Protein AF-A0A963N962-F1 (afdb_monomer_lite)

Foldseek 3Di:
DVVVVVPPVVVLVVLVVVLVVLLVVLVVQLVVLVVVLVVQVPPADPVGNPDTPSVVSVVRNVVSVVVNVVSVVCSVPVDPVVVVVVD

Secondary structure (DSSP, 8-state):
-GGGTHHHHHHHHHHHHHHHHHHHHHHHHHHHHHHHHHHHTT-EETTEEEEETHHHHHHHHHHHHHHHHHHHHHHHS---HHHHTT-

Radius of gyration: 20.24 Å; chains: 1; bounding box: 42×31×61 Å

Structure (mmCIF, N/CA/C/O backbone):
data_AF-A0A963N962-F1
#
_entry.id   AF-A0A963N962-F1
#
loop_
_atom_site.group_PDB
_atom_site.id
_atom_site.type_symbol
_atom_site.label_atom_id
_atom_site.label_alt_id
_atom_site.label_comp_id
_atom_site.label_asym_id
_atom_site.label_entity_id
_atom_site.label_seq_id
_atom_site.pdbx_PDB_ins_code
_atom_site.Cartn_x
_atom_site.Cartn_y
_atom_site.Cartn_z
_atom_site.occupancy
_atom_site.B_iso_or_equiv
_atom_site.auth_seq_id
_atom_site.auth_comp_id
_atom_site.auth_asym_id
_atom_site.auth_atom_id
_atom_site.pdbx_PDB_model_num
ATOM 1 N N . LEU A 1 1 ? -17.880 0.675 37.588 1.00 52.34 1 LEU A N 1
ATOM 2 C CA . LEU A 1 1 ? -18.535 0.284 36.313 1.00 52.34 1 LEU A CA 1
ATOM 3 C C . LEU A 1 1 ? -18.137 1.162 35.111 1.00 52.34 1 LEU A C 1
ATOM 5 O O . LEU A 1 1 ? -17.929 0.598 34.048 1.00 52.34 1 LEU A O 1
ATOM 9 N N . MET A 1 2 ? -17.920 2.479 35.255 1.00 48.91 2 MET A N 1
ATOM 10 C CA . MET A 1 2 ? -17.523 3.378 34.143 1.00 48.91 2 MET A CA 1
ATOM 11 C C . MET A 1 2 ? -16.126 3.112 33.533 1.00 48.91 2 MET A C 1
ATOM 13 O O . MET A 1 2 ? -15.938 3.280 32.334 1.00 48.91 2 MET A O 1
ATOM 17 N N . PHE A 1 3 ? -15.160 2.590 34.298 1.00 46.66 3 PHE A N 1
ATOM 18 C CA . PHE A 1 3 ? -13.825 2.247 33.772 1.00 46.66 3 PHE A CA 1
ATOM 19 C C . PHE A 1 3 ? -13.765 0.941 32.956 1.00 46.66 3 PHE A C 1
ATOM 21 O O . PHE A 1 3 ? -12.778 0.692 32.268 1.00 46.66 3 PHE A O 1
ATOM 28 N N . ARG A 1 4 ? -14.817 0.107 32.988 1.00 52.69 4 ARG A N 1
ATOM 29 C CA . ARG A 1 4 ? -14.866 -1.166 32.240 1.00 52.69 4 ARG A CA 1
ATOM 30 C C . ARG A 1 4 ? -15.313 -1.003 30.784 1.00 52.69 4 ARG A C 1
ATOM 32 O O . ARG A 1 4 ? -15.041 -1.885 29.981 1.00 52.69 4 ARG A O 1
ATOM 39 N N . LEU A 1 5 ? -15.923 0.131 30.437 1.00 52.03 5 LEU A N 1
ATOM 40 C CA . LEU A 1 5 ? -16.299 0.480 29.059 1.00 52.03 5 LEU A CA 1
ATOM 41 C C . LEU A 1 5 ? -15.225 1.325 28.344 1.00 52.03 5 LEU A C 1
ATOM 43 O O . LEU A 1 5 ? -15.204 1.393 27.120 1.00 52.03 5 LEU A O 1
ATOM 47 N N . SER A 1 6 ? -14.273 1.896 29.091 1.00 47.94 6 SER A N 1
ATOM 48 C CA . SER A 1 6 ? -13.189 2.740 28.557 1.00 47.94 6 SER A CA 1
ATOM 49 C C . SER A 1 6 ? -12.082 1.953 27.821 1.00 47.94 6 SER A C 1
ATOM 51 O O . SER A 1 6 ? -11.324 2.511 27.032 1.00 47.94 6 SER A O 1
ATOM 53 N N . LYS A 1 7 ? -12.008 0.622 27.987 1.00 54.66 7 LYS A N 1
ATOM 54 C CA . LYS A 1 7 ? -10.943 -0.220 27.397 1.00 54.66 7 LYS A CA 1
ATOM 55 C C . LYS A 1 7 ? -11.242 -0.820 26.012 1.00 54.66 7 LYS A C 1
ATOM 57 O O . LYS A 1 7 ? -10.383 -1.507 25.467 1.00 54.66 7 LYS A O 1
ATOM 62 N N . GLY A 1 8 ? -12.418 -0.564 25.433 1.00 58.53 8 GLY A N 1
ATOM 63 C CA . GLY A 1 8 ? -12.803 -1.086 24.112 1.00 58.53 8 GLY A CA 1
ATOM 64 C C . GLY A 1 8 ? -12.695 -0.050 22.992 1.00 58.53 8 GLY A C 1
ATOM 65 O O . GLY A 1 8 ? -11.969 -0.249 22.018 1.00 58.53 8 GLY A O 1
ATOM 66 N N . SER A 1 9 ? -13.382 1.086 23.150 1.00 65.81 9 SER A N 1
ATOM 67 C CA .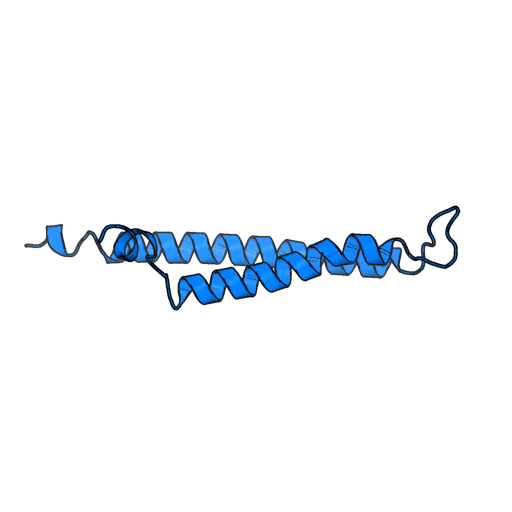 SER A 1 9 ? -13.498 2.092 22.085 1.00 65.81 9 SER A CA 1
ATOM 68 C C . SER A 1 9 ? -12.171 2.768 21.745 1.00 65.81 9 SER A C 1
ATOM 70 O O . SER A 1 9 ? -11.878 2.949 20.568 1.00 65.81 9 SER A O 1
ATOM 72 N N . TRP A 1 10 ? -11.325 3.073 22.737 1.00 70.62 10 TRP A N 1
ATOM 73 C CA . TRP A 1 10 ? -10.017 3.693 22.484 1.00 70.62 10 TRP A CA 1
ATOM 74 C C . TRP A 1 10 ? -9.076 2.773 21.699 1.00 70.62 10 TRP A C 1
ATOM 76 O O . TRP A 1 10 ? -8.432 3.194 20.741 1.00 70.62 10 TRP A O 1
ATOM 86 N N . ARG A 1 11 ? -9.056 1.480 22.048 1.00 71.94 11 ARG A N 1
ATOM 87 C CA . ARG A 1 11 ? -8.264 0.472 21.332 1.00 71.94 11 ARG A CA 1
ATOM 88 C C . ARG A 1 11 ? -8.741 0.319 19.886 1.00 71.94 11 ARG A C 1
ATOM 90 O O . ARG A 1 11 ? -7.916 0.189 18.990 1.00 71.94 11 ARG A O 1
ATOM 97 N N . ARG A 1 12 ? -10.056 0.396 19.655 1.00 76.19 12 ARG A N 1
ATOM 98 C CA . ARG A 1 12 ? -10.648 0.343 18.312 1.00 76.19 12 ARG A CA 1
ATOM 99 C C . ARG A 1 12 ? -10.281 1.569 17.474 1.00 76.19 12 ARG A C 1
ATOM 101 O O . ARG A 1 12 ? -9.872 1.399 16.335 1.00 76.19 12 ARG A O 1
ATOM 108 N N . ILE A 1 13 ? -10.344 2.773 18.053 1.00 81.75 13 ILE A N 1
ATOM 109 C CA . ILE A 1 13 ? -9.939 4.021 17.382 1.00 81.75 13 ILE A CA 1
ATOM 110 C C . ILE A 1 13 ? -8.465 3.964 16.979 1.00 81.75 13 ILE A C 1
ATOM 112 O O . ILE A 1 13 ? -8.145 4.242 15.827 1.00 81.75 13 ILE A O 1
ATOM 116 N N . LEU A 1 14 ? -7.577 3.559 17.892 1.00 84.00 14 LEU A N 1
ATOM 117 C CA . LEU A 1 14 ? -6.154 3.410 17.582 1.00 84.00 14 LEU A CA 1
ATOM 118 C C . LEU A 1 14 ? -5.921 2.377 16.477 1.00 84.00 14 LEU A C 1
ATOM 120 O O . LEU A 1 14 ? -5.151 2.635 15.558 1.00 84.00 14 LEU A O 1
ATOM 124 N N . HIS A 1 15 ? -6.610 1.236 16.526 1.00 84.19 15 HIS A N 1
ATOM 125 C CA . HIS A 1 15 ? -6.466 0.198 15.508 1.00 84.19 15 HIS A CA 1
ATOM 126 C C . HIS A 1 15 ? -6.938 0.674 14.127 1.00 84.19 15 HIS A C 1
ATOM 128 O O . HIS A 1 15 ? -6.237 0.472 13.136 1.00 84.19 15 HIS A O 1
ATOM 134 N N . THR A 1 16 ? -8.080 1.365 14.056 1.00 85.94 16 THR A N 1
ATOM 135 C CA . THR A 1 16 ? -8.572 1.981 12.816 1.00 85.94 16 THR A CA 1
ATOM 136 C C . THR A 1 16 ? -7.629 3.072 12.321 1.00 85.94 16 THR A C 1
ATOM 138 O O . THR A 1 16 ? -7.327 3.101 11.135 1.00 85.94 16 THR A O 1
ATOM 141 N N . LEU A 1 17 ? -7.100 3.924 13.203 1.00 90.62 17 LEU A N 1
ATOM 142 C CA . LEU A 1 17 ? -6.147 4.967 12.824 1.00 90.62 17 LEU A CA 1
ATOM 143 C C . LEU A 1 17 ? -4.872 4.369 12.216 1.00 90.62 17 LEU A C 1
ATOM 145 O O . LEU A 1 17 ? -4.465 4.776 11.132 1.00 90.62 17 LEU A O 1
ATOM 149 N N . ILE A 1 18 ? -4.277 3.377 12.882 1.00 89.50 18 ILE A N 1
ATOM 150 C CA . ILE A 1 18 ? -3.076 2.682 12.400 1.00 89.50 18 ILE A CA 1
ATOM 151 C C . ILE A 1 18 ? -3.355 2.019 11.048 1.00 89.50 18 ILE A C 1
ATOM 153 O O . ILE A 1 18 ? -2.587 2.203 10.108 1.0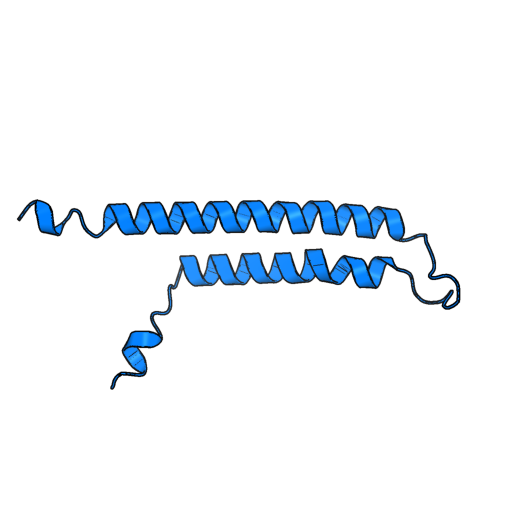0 89.50 18 ILE A O 1
ATOM 157 N N . THR A 1 19 ? -4.480 1.307 10.929 1.00 89.56 19 THR A N 1
ATOM 158 C CA . THR A 1 19 ? -4.901 0.666 9.673 1.00 89.56 19 THR A CA 1
ATOM 159 C C . THR A 1 19 ? -5.007 1.694 8.545 1.00 89.56 19 THR A C 1
ATOM 161 O O . THR A 1 19 ? -4.448 1.490 7.471 1.00 89.56 19 THR A O 1
ATOM 164 N N . THR A 1 20 ? -5.662 2.831 8.793 1.00 92.25 20 THR A N 1
ATOM 165 C CA 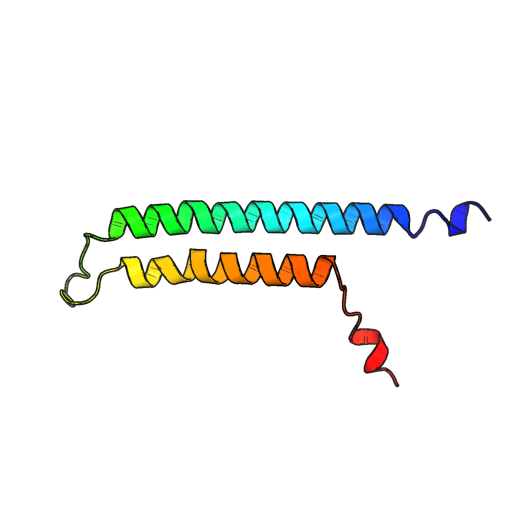. THR A 1 20 ? -5.813 3.911 7.810 1.00 92.25 20 THR A CA 1
ATOM 166 C C . THR A 1 20 ? -4.467 4.489 7.383 1.00 92.25 20 THR A C 1
ATOM 168 O O . THR A 1 20 ? -4.247 4.690 6.190 1.00 92.25 20 THR A O 1
ATOM 171 N N . VAL A 1 21 ? -3.547 4.725 8.324 1.00 94.62 21 VAL A N 1
ATOM 172 C CA . VAL A 1 21 ? -2.201 5.239 8.013 1.00 94.62 21 VAL A CA 1
ATOM 173 C C . VAL A 1 21 ? -1.413 4.240 7.162 1.00 94.62 21 VAL A C 1
ATOM 175 O O . VAL A 1 21 ? -0.781 4.641 6.186 1.00 94.62 21 VAL A O 1
ATOM 178 N N . ILE A 1 22 ? -1.490 2.944 7.478 1.00 92.50 22 ILE A N 1
ATOM 179 C CA . ILE A 1 22 ? -0.836 1.886 6.694 1.00 92.50 22 ILE A CA 1
ATOM 180 C C . ILE A 1 22 ? -1.412 1.829 5.276 1.00 92.50 22 ILE A C 1
ATOM 182 O O . ILE A 1 22 ? -0.652 1.799 4.312 1.00 92.50 22 ILE A O 1
ATOM 186 N N . ILE A 1 23 ? -2.739 1.859 5.127 1.00 92.75 23 ILE A N 1
ATOM 187 C CA . ILE A 1 23 ? -3.389 1.853 3.808 1.00 92.75 23 ILE A CA 1
ATOM 188 C C . ILE A 1 23 ? -2.984 3.089 3.002 1.00 92.75 23 ILE A C 1
ATOM 190 O O . ILE A 1 23 ? -2.647 2.958 1.828 1.00 92.75 23 ILE A O 1
ATOM 194 N N . ALA A 1 24 ? -2.972 4.274 3.620 1.00 94.44 24 ALA A N 1
ATOM 195 C CA . ALA A 1 24 ? -2.550 5.503 2.954 1.00 94.44 24 ALA A CA 1
ATOM 196 C C . ALA A 1 24 ? -1.093 5.412 2.474 1.00 94.44 24 ALA A C 1
ATOM 198 O O . ALA A 1 24 ? -0.800 5.735 1.324 1.00 94.44 24 ALA A O 1
ATOM 199 N N . PHE A 1 25 ? -0.190 4.913 3.319 1.00 93.06 25 PHE A N 1
ATOM 200 C CA . PHE A 1 25 ? 1.209 4.695 2.955 1.00 93.06 25 PHE A CA 1
ATOM 201 C C . PHE A 1 25 ? 1.364 3.696 1.798 1.00 93.06 25 PHE A C 1
ATOM 203 O O . PHE A 1 25 ? 2.069 3.973 0.827 1.00 93.06 25 PHE A O 1
ATOM 210 N N . LEU A 1 26 ? 0.665 2.560 1.853 1.00 92.19 26 LEU A N 1
ATOM 211 C CA . LEU A 1 26 ? 0.695 1.565 0.781 1.00 92.19 26 LEU A CA 1
ATOM 212 C C . LEU A 1 26 ? 0.108 2.114 -0.526 1.00 92.19 26 LEU A C 1
ATOM 214 O O . LEU A 1 26 ? 0.655 1.843 -1.592 1.00 92.19 26 LEU A O 1
ATOM 218 N N . ALA A 1 27 ? -0.951 2.924 -0.466 1.00 92.69 27 ALA A N 1
ATOM 219 C CA . ALA A 1 27 ? -1.526 3.574 -1.643 1.00 92.69 27 ALA A CA 1
ATOM 220 C C . ALA A 1 27 ? -0.523 4.521 -2.322 1.00 92.69 27 ALA A C 1
ATOM 222 O O . ALA A 1 27 ? -0.435 4.541 -3.550 1.00 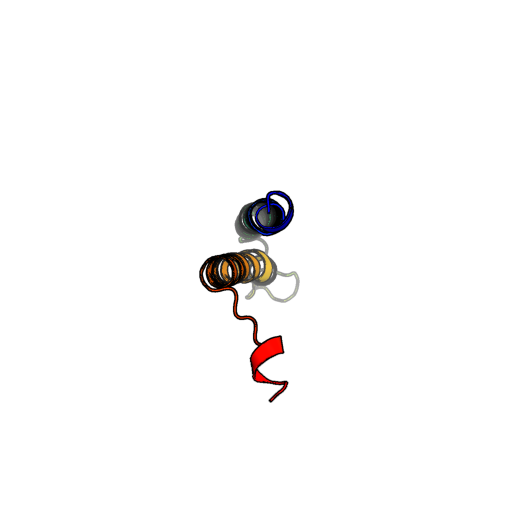92.69 27 ALA A O 1
ATOM 223 N N . VAL A 1 28 ? 0.286 5.246 -1.540 1.00 94.50 28 VAL A N 1
ATOM 224 C CA . VAL A 1 28 ? 1.384 6.073 -2.068 1.00 94.50 28 VAL A CA 1
ATOM 225 C C . VAL A 1 28 ? 2.431 5.210 -2.776 1.00 94.50 28 VAL A C 1
ATOM 227 O O . VAL A 1 28 ? 2.868 5.573 -3.867 1.00 94.50 28 VAL A O 1
ATOM 230 N N . ILE A 1 29 ? 2.796 4.050 -2.214 1.00 92.31 29 ILE A N 1
ATOM 231 C CA . ILE A 1 29 ? 3.728 3.113 -2.867 1.00 92.31 29 ILE A CA 1
ATOM 232 C C . ILE A 1 29 ? 3.151 2.585 -4.182 1.00 92.31 29 ILE A C 1
ATOM 234 O O . ILE A 1 29 ? 3.869 2.540 -5.180 1.00 92.31 29 ILE A O 1
ATOM 238 N N . VAL A 1 30 ? 1.867 2.214 -4.208 1.00 92.38 30 VAL A N 1
ATOM 239 C CA . VAL A 1 30 ? 1.194 1.777 -5.441 1.00 92.38 30 VAL A CA 1
ATOM 240 C C . VAL A 1 30 ? 1.244 2.883 -6.493 1.00 92.38 30 VAL A C 1
ATOM 242 O O . VAL A 1 30 ? 1.618 2.617 -7.633 1.00 92.38 30 VAL A O 1
ATOM 245 N N . TRP A 1 31 ? 0.925 4.121 -6.109 1.00 91.19 31 TRP A N 1
ATOM 246 C CA . TRP A 1 31 ? 0.912 5.268 -7.014 1.00 91.19 31 TRP A CA 1
ATOM 247 C C . TRP A 1 31 ? 2.295 5.567 -7.599 1.00 91.19 31 TRP A C 1
ATOM 249 O O . TRP A 1 31 ? 2.478 5.527 -8.816 1.00 91.19 31 TRP A O 1
ATOM 259 N N . PHE A 1 32 ? 3.288 5.819 -6.742 1.00 91.50 32 PHE A N 1
ATOM 260 C CA . PHE A 1 32 ? 4.645 6.155 -7.182 1.00 91.50 32 PHE A CA 1
ATOM 261 C C . PHE A 1 32 ? 5.327 4.987 -7.896 1.00 91.50 32 PHE A C 1
ATOM 263 O O . PHE A 1 32 ? 6.016 5.190 -8.895 1.00 91.50 32 PHE A O 1
ATOM 270 N N . GLY A 1 33 ? 5.124 3.758 -7.415 1.00 87.56 33 GLY A N 1
ATOM 271 C CA . GLY A 1 33 ? 5.663 2.556 -8.043 1.00 87.56 33 GLY A CA 1
ATOM 272 C C . GLY A 1 33 ? 5.110 2.351 -9.453 1.00 87.56 33 GLY A C 1
ATOM 273 O O . GLY A 1 33 ? 5.880 2.085 -10.377 1.00 87.56 33 GLY A O 1
ATOM 274 N N . ALA A 1 34 ? 3.800 2.539 -9.641 1.00 87.69 34 ALA A N 1
ATOM 275 C CA . ALA A 1 34 ? 3.171 2.471 -10.959 1.00 87.69 34 ALA A CA 1
ATOM 276 C C . ALA A 1 34 ? 3.653 3.598 -11.884 1.00 87.69 34 ALA A C 1
ATOM 278 O O . ALA A 1 34 ? 3.934 3.351 -13.057 1.00 87.69 34 ALA A O 1
ATOM 279 N N . GLU A 1 35 ? 3.804 4.818 -11.364 1.00 89.19 35 GLU A N 1
ATOM 280 C CA . GLU A 1 35 ? 4.298 5.955 -12.138 1.00 89.19 35 GLU A CA 1
ATOM 281 C C . GLU A 1 35 ? 5.742 5.740 -12.621 1.00 89.19 35 GLU A C 1
ATOM 283 O O . GLU A 1 35 ? 6.042 5.956 -13.799 1.00 89.19 35 GLU A O 1
ATOM 288 N N . ILE A 1 36 ? 6.636 5.269 -11.746 1.00 85.56 36 ILE A N 1
ATOM 289 C CA . ILE A 1 36 ? 8.025 4.959 -12.110 1.00 85.56 36 ILE A CA 1
ATOM 290 C C . ILE A 1 36 ? 8.066 3.823 -13.131 1.00 85.56 36 ILE A C 1
ATOM 292 O O . ILE A 1 36 ? 8.733 3.957 -14.158 1.00 85.56 36 ILE A O 1
ATOM 296 N N . ALA A 1 37 ? 7.321 2.738 -12.902 1.00 85.12 37 ALA A N 1
ATOM 297 C CA . ALA A 1 37 ? 7.255 1.625 -13.844 1.00 85.12 37 ALA A CA 1
ATOM 298 C C . ALA A 1 37 ? 6.757 2.078 -15.228 1.00 85.12 37 ALA A C 1
ATOM 300 O O . ALA A 1 37 ? 7.300 1.661 -16.251 1.00 85.12 37 ALA A O 1
ATOM 301 N N . TRP A 1 38 ? 5.773 2.981 -15.271 1.00 82.19 38 TRP A N 1
ATOM 302 C CA . TRP A 1 38 ? 5.265 3.547 -16.519 1.00 82.19 38 TRP A CA 1
ATOM 303 C C . TRP A 1 38 ? 6.302 4.419 -17.236 1.00 82.19 38 TRP A C 1
ATOM 305 O O . TRP A 1 38 ? 6.479 4.298 -18.450 1.00 82.19 38 TRP A O 1
ATOM 315 N N . ARG A 1 39 ? 7.018 5.273 -16.495 1.00 83.06 39 ARG A N 1
ATOM 316 C CA . ARG A 1 39 ? 8.064 6.159 -17.038 1.00 83.06 39 ARG A CA 1
ATOM 317 C C . ARG A 1 39 ? 9.259 5.373 -17.586 1.00 83.06 39 ARG A C 1
ATOM 319 O O . ARG A 1 39 ? 9.787 5.717 -18.640 1.00 83.06 39 ARG A O 1
ATOM 326 N N . VAL A 1 40 ? 9.655 4.305 -16.898 1.00 79.62 40 VAL A N 1
ATOM 327 C CA . VAL A 1 40 ? 10.843 3.489 -17.209 1.00 79.62 40 VAL A CA 1
ATOM 328 C C . VAL A 1 40 ? 10.528 2.365 -18.216 1.00 79.62 40 VAL A C 1
ATOM 330 O O . VAL A 1 40 ? 11.432 1.693 -18.699 1.00 79.62 40 VAL A O 1
ATOM 333 N N . ARG A 1 41 ? 9.263 2.195 -18.633 1.00 72.56 41 ARG A N 1
ATOM 334 C CA . ARG A 1 41 ? 8.824 1.145 -19.578 1.00 72.56 41 ARG A CA 1
ATOM 335 C C . ARG A 1 41 ? 9.610 1.094 -20.890 1.00 72.56 41 ARG A C 1
ATOM 337 O O . ARG A 1 41 ? 9.822 0.011 -21.418 1.00 72.56 41 ARG A O 1
ATOM 344 N N . HIS A 1 42 ? 10.018 2.242 -21.421 1.00 68.75 42 HIS A N 1
ATOM 345 C CA . HIS A 1 42 ? 10.757 2.320 -22.690 1.00 68.75 42 HIS A CA 1
ATOM 346 C C . HIS A 1 42 ? 12.282 2.341 -22.489 1.00 68.75 42 HIS A C 1
ATOM 348 O O . HIS A 1 42 ? 13.017 2.562 -23.446 1.00 68.75 42 HIS A O 1
ATOM 354 N N . GLN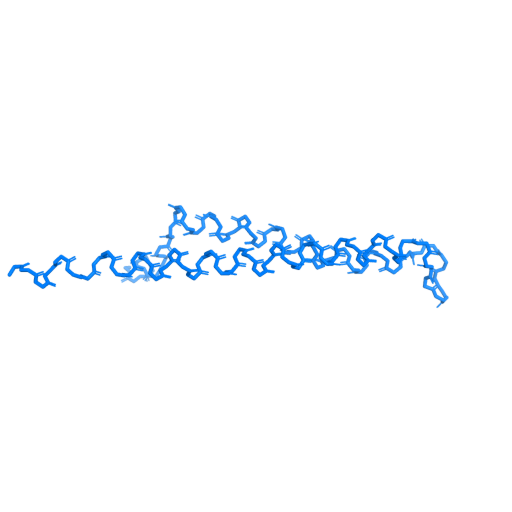 A 1 43 ? 12.758 2.154 -21.252 1.00 62.91 43 GLN A N 1
ATOM 355 C CA . GLN A 1 43 ? 14.175 1.996 -20.945 1.00 62.91 43 GLN A CA 1
ATOM 356 C C . GLN A 1 43 ? 14.501 0.503 -20.854 1.00 62.91 43 GLN A C 1
ATOM 358 O O . GLN A 1 43 ? 14.001 -0.213 -19.978 1.00 62.91 43 GLN A O 1
ATOM 363 N N . GLU A 1 44 ? 15.332 0.035 -21.778 1.00 61.03 44 GLU A N 1
ATOM 364 C CA . GLU A 1 44 ? 15.874 -1.320 -21.756 1.00 61.03 44 GLU A CA 1
ATOM 365 C C . GLU A 1 44 ? 17.126 -1.377 -20.874 1.00 61.03 44 GLU A C 1
ATOM 367 O O . GLU A 1 44 ? 17.907 -0.423 -20.809 1.00 61.03 44 GLU A O 1
ATOM 372 N N . LEU A 1 45 ? 17.299 -2.488 -20.149 1.00 61.19 45 LEU A N 1
ATOM 373 C CA . LEU A 1 45 ? 18.519 -2.748 -19.386 1.00 61.19 45 LEU A CA 1
ATOM 374 C C . LEU A 1 45 ? 19.703 -2.783 -20.357 1.00 61.19 45 LEU A C 1
ATOM 376 O O . LEU A 1 45 ? 19.741 -3.629 -21.248 1.00 61.19 45 LEU A O 1
ATOM 380 N N . ALA A 1 46 ? 20.696 -1.911 -20.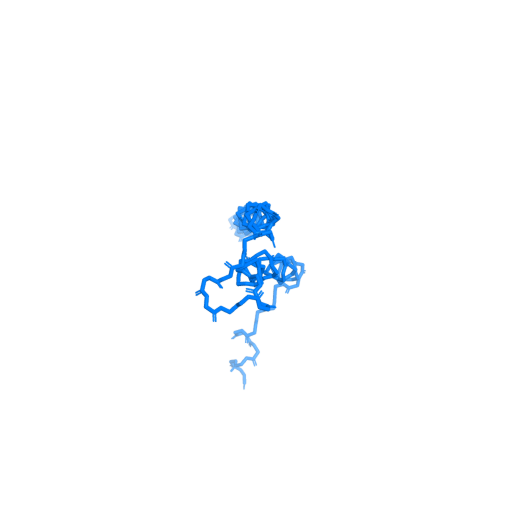168 1.00 57.50 46 ALA A N 1
ATOM 381 C CA . ALA A 1 46 ? 21.937 -1.978 -20.934 1.00 57.50 46 ALA A CA 1
ATOM 382 C C . ALA A 1 46 ? 22.588 -3.365 -20.736 1.00 57.50 46 ALA A C 1
ATOM 384 O O . ALA A 1 46 ? 23.057 -3.680 -19.643 1.00 57.50 46 ALA A O 1
ATOM 385 N N . GLY A 1 47 ? 22.566 -4.205 -21.779 1.00 64.31 47 GLY A N 1
ATOM 386 C CA . GLY A 1 47 ? 23.062 -5.590 -21.760 1.00 64.31 47 GLY A CA 1
ATOM 387 C C . GLY A 1 47 ? 21.990 -6.695 -21.763 1.00 64.31 47 GLY A C 1
ATOM 388 O O . GLY A 1 47 ? 22.341 -7.857 -21.952 1.00 64.31 47 GLY A O 1
ATOM 389 N N . LEU A 1 48 ? 20.703 -6.363 -21.602 1.00 59.50 48 LEU A N 1
ATOM 390 C CA . LEU A 1 48 ? 19.555 -7.275 -21.728 1.00 59.50 48 LEU A CA 1
ATOM 391 C C . LEU A 1 48 ? 18.404 -6.542 -22.437 1.00 59.50 48 LEU A C 1
ATOM 393 O O . LEU A 1 48 ? 17.389 -6.221 -21.825 1.00 59.50 48 LEU A O 1
ATOM 397 N N . GLU A 1 49 ? 18.573 -6.289 -23.736 1.00 57.16 49 GLU A N 1
ATOM 398 C CA . GLU A 1 49 ? 17.607 -5.565 -24.585 1.00 57.16 49 GLU A CA 1
ATOM 399 C C . GLU A 1 49 ? 16.189 -6.174 -24.493 1.00 57.16 49 GLU A C 1
ATOM 401 O O . GLU A 1 49 ? 15.184 -5.484 -24.436 1.00 57.16 49 GLU A O 1
ATOM 406 N N . MET A 1 50 ? 16.066 -7.491 -24.299 1.00 55.34 50 MET A N 1
ATOM 407 C CA . MET A 1 50 ? 14.751 -8.140 -24.202 1.00 55.34 50 MET A CA 1
ATOM 408 C C . MET A 1 50 ? 13.970 -7.885 -22.893 1.00 55.34 50 MET A C 1
ATOM 410 O O . MET A 1 50 ? 12.798 -8.263 -22.823 1.00 55.34 50 MET A O 1
ATOM 414 N N . ILE A 1 51 ? 14.565 -7.293 -21.844 1.00 62.06 51 ILE A N 1
ATOM 415 C CA . ILE A 1 51 ? 13.901 -7.114 -20.538 1.00 62.06 51 ILE A CA 1
ATOM 416 C C . ILE A 1 51 ? 13.968 -5.651 -20.083 1.00 62.06 51 ILE A C 1
ATOM 418 O O . ILE A 1 51 ? 15.010 -5.131 -19.688 1.00 62.06 51 ILE A O 1
ATOM 422 N N . SER A 1 52 ? 12.806 -4.994 -20.060 1.00 67.00 52 SER A N 1
ATOM 423 C CA . SER A 1 52 ? 12.660 -3.649 -19.492 1.00 67.00 52 SER A CA 1
ATOM 424 C C . SER A 1 52 ? 12.844 -3.652 -17.968 1.00 67.00 52 SER A C 1
ATOM 426 O O . SER A 1 52 ? 12.263 -4.479 -17.258 1.00 67.00 52 SER A O 1
ATOM 428 N N . ILE A 1 53 ? 13.566 -2.648 -17.454 1.00 73.56 53 ILE A N 1
ATOM 429 C CA . ILE A 1 53 ? 13.742 -2.367 -16.014 1.00 73.56 53 ILE A CA 1
ATOM 430 C C . ILE A 1 53 ? 12.388 -2.213 -15.296 1.00 73.56 53 ILE A C 1
ATOM 432 O O . ILE A 1 53 ? 12.275 -2.475 -14.095 1.00 73.56 53 ILE A O 1
ATOM 436 N N . ALA A 1 54 ? 11.338 -1.836 -16.031 1.00 72.88 54 ALA A N 1
ATOM 437 C CA . ALA A 1 54 ? 9.990 -1.664 -15.503 1.00 72.88 54 ALA A CA 1
ATOM 438 C C . ALA A 1 54 ? 9.452 -2.910 -14.780 1.00 72.88 54 ALA A C 1
ATOM 440 O O . ALA A 1 54 ? 8.732 -2.763 -13.794 1.00 72.88 54 ALA A O 1
ATOM 441 N N . TRP A 1 55 ? 9.844 -4.123 -15.191 1.00 77.00 55 TRP A N 1
ATOM 442 C CA . TRP A 1 55 ? 9.437 -5.359 -14.511 1.00 77.00 55 TRP A CA 1
ATOM 443 C C . TRP A 1 55 ? 9.939 -5.444 -13.068 1.00 77.00 55 TRP A C 1
ATOM 445 O O . TRP A 1 55 ? 9.200 -5.891 -12.193 1.00 77.00 55 TRP A O 1
ATOM 455 N N . GLY A 1 56 ? 11.154 -4.961 -12.798 1.00 80.31 56 GLY A N 1
ATOM 456 C CA . GLY A 1 56 ? 11.681 -4.885 -11.435 1.00 80.31 56 GLY A CA 1
ATOM 457 C C . GLY A 1 56 ? 10.899 -3.888 -10.581 1.00 80.31 56 GLY A C 1
ATOM 458 O O . GLY A 1 56 ? 10.515 -4.193 -9.453 1.00 80.31 56 GLY A O 1
ATOM 459 N N . TYR A 1 57 ? 10.582 -2.718 -11.140 1.00 81.00 57 TYR A N 1
ATOM 460 C CA . TYR A 1 57 ? 9.825 -1.693 -10.419 1.00 81.00 57 TYR A CA 1
ATOM 461 C C . TYR A 1 57 ? 8.364 -2.068 -10.178 1.00 81.00 57 TYR A C 1
ATOM 463 O O . TYR A 1 57 ? 7.804 -1.608 -9.189 1.00 81.00 57 TYR A O 1
ATOM 471 N N . LEU A 1 58 ? 7.763 -2.932 -11.006 1.00 85.44 58 LEU A N 1
ATOM 472 C CA . LEU A 1 58 ? 6.401 -3.441 -10.802 1.00 85.44 58 LEU A CA 1
ATOM 473 C C . LEU A 1 58 ? 6.256 -4.332 -9.559 1.00 85.44 58 LEU A C 1
ATOM 475 O O . LEU A 1 58 ? 5.149 -4.447 -9.035 1.00 85.44 58 LEU A O 1
ATOM 479 N N . ALA A 1 59 ? 7.342 -4.899 -9.025 1.00 88.69 59 ALA A N 1
ATOM 480 C CA . ALA A 1 59 ? 7.282 -5.683 -7.791 1.00 88.69 59 ALA A CA 1
ATOM 481 C C . ALA A 1 59 ? 6.783 -4.854 -6.590 1.00 88.69 59 ALA A C 1
ATOM 483 O O . ALA A 1 59 ? 6.026 -5.358 -5.760 1.00 88.69 59 ALA A O 1
ATOM 484 N N . LEU A 1 60 ? 7.154 -3.569 -6.526 1.00 85.75 60 LEU A N 1
ATOM 485 C CA . LEU A 1 60 ? 6.750 -2.647 -5.460 1.00 85.75 60 LEU A CA 1
ATOM 486 C C . LEU A 1 60 ? 5.234 -2.359 -5.442 1.00 85.75 60 LEU A C 1
ATOM 488 O O . LEU A 1 60 ? 4.607 -2.627 -4.414 1.00 85.75 60 LEU A O 1
ATOM 492 N N . PRO A 1 61 ? 4.602 -1.856 -6.524 1.00 88.12 61 PRO A N 1
ATOM 493 C CA . PRO A 1 61 ? 3.168 -1.595 -6.536 1.00 88.12 61 PRO A CA 1
ATOM 494 C C . PRO A 1 61 ? 2.347 -2.883 -6.426 1.00 88.12 61 PRO A C 1
ATOM 496 O O . PRO A 1 61 ? 1.315 -2.878 -5.760 1.00 88.12 61 PRO A O 1
ATOM 499 N N . VAL A 1 62 ? 2.804 -4.000 -7.006 1.00 91.56 62 VAL A N 1
ATOM 500 C CA . VAL A 1 62 ? 2.104 -5.291 -6.892 1.00 91.56 62 VAL A CA 1
ATOM 501 C C . VAL A 1 62 ? 2.129 -5.800 -5.449 1.00 91.56 62 VAL A C 1
ATOM 503 O O . VAL A 1 62 ? 1.081 -6.143 -4.901 1.00 91.56 62 VAL A O 1
ATOM 506 N N . GLY A 1 63 ? 3.295 -5.793 -4.796 1.00 91.19 63 GLY A N 1
ATOM 507 C CA . GLY A 1 63 ? 3.411 -6.180 -3.389 1.00 91.19 63 GLY A CA 1
ATOM 508 C C . GLY A 1 63 ? 2.592 -5.275 -2.464 1.00 91.19 63 GLY A C 1
ATOM 509 O O . GLY A 1 63 ? 1.887 -5.762 -1.577 1.00 91.19 63 GLY A O 1
ATOM 510 N N . ALA A 1 64 ? 2.620 -3.962 -2.702 1.00 90.81 64 ALA A N 1
ATOM 511 C CA . ALA A 1 64 ? 1.830 -3.004 -1.934 1.00 90.81 64 ALA A CA 1
ATOM 512 C C . ALA A 1 64 ? 0.318 -3.217 -2.114 1.00 90.81 64 ALA A C 1
ATOM 514 O O . ALA A 1 64 ? -0.419 -3.174 -1.131 1.00 90.81 64 ALA A O 1
ATOM 515 N N . PHE A 1 65 ? -0.144 -3.529 -3.328 1.00 92.38 65 PHE A N 1
ATOM 516 C CA . PHE A 1 65 ? -1.547 -3.847 -3.590 1.00 92.38 65 PHE A CA 1
ATOM 517 C C . PHE A 1 65 ? -2.019 -5.074 -2.797 1.00 92.38 65 PHE A C 1
ATOM 519 O O . PHE A 1 65 ? -3.024 -4.999 -2.087 1.00 92.38 65 PHE A O 1
ATOM 526 N N . PHE A 1 66 ? -1.265 -6.178 -2.831 1.00 92.94 66 PHE A N 1
ATOM 527 C CA . PHE A 1 66 ? -1.587 -7.359 -2.019 1.00 92.94 66 PHE A CA 1
ATOM 528 C C . PHE A 1 66 ? -1.533 -7.066 -0.514 1.00 92.94 66 PHE A C 1
ATOM 530 O O . PHE A 1 66 ? -2.358 -7.572 0.248 1.00 92.94 66 PHE A O 1
ATOM 537 N N . SER A 1 67 ? -0.614 -6.198 -0.088 1.00 91.00 67 SER A N 1
ATOM 538 C CA . SER A 1 67 ? -0.501 -5.781 1.312 1.00 91.00 67 SER A CA 1
ATOM 539 C C . SER A 1 67 ? -1.729 -4.987 1.773 1.00 91.00 67 SER A C 1
ATOM 541 O O . SER A 1 67 ? -2.199 -5.202 2.887 1.00 91.00 67 SER A O 1
ATOM 543 N N . ILE A 1 68 ? -2.306 -4.129 0.922 1.00 89.88 68 ILE A N 1
ATOM 544 C CA . ILE A 1 68 ? -3.563 -3.418 1.224 1.00 89.88 68 ILE A CA 1
ATOM 545 C C . ILE A 1 68 ? -4.697 -4.419 1.458 1.00 89.88 68 ILE A C 1
ATOM 547 O O . ILE A 1 68 ? -5.433 -4.290 2.436 1.00 89.88 68 ILE A O 1
ATOM 551 N N . VAL A 1 69 ? -4.817 -5.438 0.599 1.00 91.00 69 VAL A N 1
ATOM 552 C CA . VAL A 1 69 ? -5.838 -6.488 0.747 1.00 91.00 69 VAL A CA 1
ATOM 553 C C . VAL A 1 69 ? -5.656 -7.246 2.064 1.00 91.00 69 VAL A C 1
ATOM 555 O O . VAL A 1 69 ? -6.627 -7.437 2.793 1.00 91.00 69 VAL A O 1
ATOM 558 N N . ALA A 1 70 ? -4.422 -7.624 2.409 1.00 88.31 70 ALA A N 1
ATOM 559 C CA . ALA A 1 70 ? -4.121 -8.310 3.666 1.00 88.31 70 ALA A CA 1
ATOM 560 C C . ALA A 1 70 ? -4.449 -7.449 4.899 1.00 88.31 70 ALA A C 1
ATOM 562 O O . ALA A 1 70 ? -5.052 -7.935 5.855 1.00 88.31 70 ALA A O 1
ATOM 563 N N . VAL A 1 71 ? -4.103 -6.159 4.865 1.00 87.88 71 VAL A N 1
ATOM 564 C CA . VAL A 1 71 ? -4.396 -5.206 5.947 1.00 87.88 71 VAL A CA 1
ATOM 565 C C . VAL A 1 71 ? -5.903 -5.009 6.116 1.00 87.88 71 VAL A C 1
ATOM 567 O O . VAL A 1 71 ? -6.390 -5.007 7.246 1.00 87.88 71 VAL A O 1
ATOM 570 N N . LEU A 1 72 ? -6.655 -4.900 5.017 1.00 87.56 72 LEU A N 1
ATOM 571 C CA . LEU A 1 72 ? -8.117 -4.821 5.054 1.00 87.56 72 LEU A CA 1
ATOM 572 C C . LEU A 1 72 ? -8.735 -6.101 5.620 1.00 87.56 72 LEU A C 1
ATOM 574 O O . LEU A 1 72 ? -9.578 -6.019 6.511 1.00 87.56 72 LEU A O 1
ATOM 578 N N . ALA A 1 73 ? -8.291 -7.273 5.160 1.00 86.94 73 ALA A N 1
ATOM 579 C CA . ALA A 1 73 ? -8.762 -8.558 5.671 1.00 86.94 73 ALA A CA 1
ATOM 580 C C . ALA A 1 73 ? -8.528 -8.681 7.186 1.00 86.94 73 ALA A C 1
ATOM 582 O O . ALA A 1 73 ? -9.457 -8.997 7.923 1.00 86.94 73 ALA A O 1
ATOM 583 N N . ASN A 1 74 ? -7.331 -8.327 7.661 1.00 84.88 74 ASN A N 1
ATOM 584 C CA . ASN A 1 74 ? -7.000 -8.318 9.087 1.00 84.88 74 ASN A CA 1
ATOM 585 C C . ASN A 1 74 ? -7.795 -7.268 9.888 1.00 84.88 74 ASN A C 1
ATOM 587 O O . ASN A 1 74 ? -8.019 -7.436 11.084 1.00 84.88 74 ASN A O 1
ATOM 591 N N . HIS A 1 75 ? -8.225 -6.171 9.260 1.00 83.00 75 HIS A N 1
ATOM 592 C CA . HIS A 1 75 ? -9.072 -5.178 9.919 1.00 83.00 75 HIS A CA 1
ATOM 593 C C . HIS A 1 75 ? -10.511 -5.678 10.123 1.00 83.00 75 HIS A C 1
ATOM 595 O O . HIS A 1 75 ? -11.110 -5.390 11.161 1.00 83.00 75 HIS A O 1
ATOM 601 N N . PHE A 1 76 ? -11.064 -6.410 9.147 1.00 82.19 76 PHE A N 1
ATOM 602 C CA . PHE A 1 76 ? -12.422 -6.964 9.216 1.00 82.19 76 PHE A CA 1
ATOM 603 C C . PHE A 1 76 ? -12.511 -8.238 10.057 1.00 82.19 76 PHE A C 1
ATOM 605 O O . PHE A 1 76 ? -13.478 -8.398 10.800 1.00 82.19 76 PHE A O 1
ATOM 612 N N . ASP A 1 77 ? -11.506 -9.107 9.968 1.00 79.75 77 ASP A N 1
ATOM 613 C CA . ASP A 1 77 ? -11.394 -10.334 10.753 1.00 79.75 77 ASP A CA 1
ATOM 614 C C . ASP A 1 77 ? -10.010 -10.395 11.423 1.00 79.75 77 ASP A C 1
ATOM 616 O O . ASP A 1 77 ? -9.086 -11.044 10.916 1.00 79.75 77 ASP A O 1
ATOM 620 N N . PRO A 1 78 ? -9.814 -9.655 12.534 1.00 70.94 78 PRO A N 1
ATOM 621 C CA . PRO A 1 78 ? -8.570 -9.708 13.285 1.00 70.94 78 PRO A CA 1
ATOM 622 C C . PRO A 1 78 ? -8.429 -11.093 13.921 1.00 70.94 78 PRO A C 1
ATOM 624 O O . PRO A 1 78 ? -8.927 -11.354 15.017 1.00 70.94 78 PRO A O 1
ATOM 627 N N . ARG A 1 79 ? -7.729 -11.996 13.232 1.00 65.25 79 ARG A N 1
ATOM 628 C CA . ARG A 1 79 ? -7.469 -13.346 13.732 1.00 65.25 79 ARG A CA 1
ATOM 629 C C . ARG A 1 79 ? -6.486 -13.292 14.898 1.00 65.25 79 ARG A C 1
ATOM 631 O O . ARG A 1 79 ? -5.282 -13.132 14.718 1.00 65.25 79 ARG A O 1
ATOM 638 N N . HIS A 1 80 ? -6.996 -13.479 16.109 1.00 61.75 80 HIS A N 1
ATOM 639 C CA . HIS A 1 80 ? -6.198 -13.642 17.324 1.00 61.75 80 HIS A CA 1
ATOM 640 C C . HIS A 1 80 ? -5.619 -15.068 17.417 1.00 61.75 80 HIS A C 1
ATOM 642 O O . HIS A 1 80 ? -5.916 -15.792 18.362 1.00 61.75 80 HIS A O 1
ATOM 648 N N . MET A 1 81 ? -4.801 -15.494 16.444 1.00 56.06 81 MET A N 1
ATOM 649 C CA . MET A 1 81 ? -4.205 -16.850 16.426 1.00 56.06 81 MET A CA 1
ATOM 650 C C . MET A 1 81 ? -3.324 -17.151 17.657 1.00 56.06 81 MET A C 1
ATOM 652 O O . MET A 1 81 ? -3.052 -18.312 17.955 1.00 56.06 81 MET A O 1
ATOM 656 N N . GLU A 1 82 ? -2.931 -16.127 18.419 1.00 55.25 82 GLU A N 1
ATOM 657 C CA . GLU A 1 82 ? -2.215 -16.282 19.691 1.00 55.25 82 GLU A CA 1
ATOM 658 C C . GLU A 1 82 ? -3.065 -16.925 20.805 1.00 55.25 82 GLU A C 1
ATOM 660 O O . GLU A 1 82 ? -2.499 -17.470 21.748 1.00 55.25 82 GLU A O 1
ATOM 665 N N . LEU A 1 83 ? -4.403 -16.902 20.713 1.00 54.66 83 LEU A N 1
ATOM 666 C CA . LEU A 1 83 ? -5.292 -17.497 21.724 1.00 54.66 83 LEU A CA 1
ATOM 667 C C . LEU A 1 83 ? -5.620 -18.976 21.453 1.00 54.66 83 LEU A C 1
ATOM 669 O O . LEU A 1 83 ? -5.900 -19.705 22.399 1.00 54.66 83 LEU A O 1
ATOM 673 N N . ASP A 1 84 ? -5.535 -19.426 20.198 1.00 51.47 84 ASP A N 1
ATOM 674 C CA . ASP A 1 84 ? -5.863 -20.808 19.802 1.00 51.47 84 ASP A CA 1
ATOM 675 C C . ASP A 1 84 ? -4.675 -21.775 19.950 1.00 51.47 84 ASP A C 1
ATOM 677 O O . ASP A 1 84 ? -4.868 -22.980 20.043 1.00 51.47 84 ASP A O 1
ATOM 681 N N . THR A 1 85 ? -3.442 -21.256 19.989 1.00 57.31 85 THR A N 1
ATOM 682 C CA . THR A 1 85 ? -2.210 -22.066 20.141 1.00 57.31 85 THR A CA 1
ATOM 683 C C . THR A 1 85 ? -1.817 -22.256 21.616 1.00 57.31 85 THR A C 1
ATOM 685 O O . THR A 1 85 ? -0.860 -22.959 21.926 1.00 57.31 85 THR A O 1
ATOM 688 N N . ALA A 1 86 ? -2.532 -21.605 22.539 1.00 54.31 86 ALA A N 1
ATOM 689 C CA . ALA A 1 86 ? -2.287 -21.682 23.979 1.00 54.31 86 ALA A CA 1
ATOM 690 C C . ALA A 1 86 ? -3.130 -22.762 24.697 1.00 54.31 86 ALA A C 1
ATOM 692 O O . ALA A 1 86 ? -3.140 -22.793 25.930 1.00 54.31 86 ALA A O 1
ATOM 693 N N . LEU A 1 87 ? -3.828 -23.625 23.950 1.00 46.28 87 LEU A N 1
ATOM 694 C CA . LEU A 1 87 ? -4.561 -24.799 24.443 1.00 46.28 87 LEU A CA 1
ATOM 695 C C . LEU A 1 87 ? -3.941 -26.084 23.888 1.00 46.28 87 LEU A C 1
ATOM 697 O O . LEU A 1 87 ? -3.987 -27.096 24.622 1.00 46.28 87 LEU A O 1
#

pLDDT: mean 76.52, std 15.08, range [46.28, 94.62]

Sequence (87 aa):
LMFRLSKGSWRRILHTLITTVIIAFLAVIVWFGAEIAWRVRHQELAGLEMISIAWGYLALPVGAFFSIVAVLANHFDPRHMELDTAL